Protein AF-X1G3P7-F1 (afdb_monomer_lite)

Radius of gyration: 12.85 Å; chains: 1; bounding box: 29×20×36 Å

Structure (mmCIF, N/CA/C/O backbone):
data_AF-X1G3P7-F1
#
_entry.id   AF-X1G3P7-F1
#
loop_
_atom_site.group_PDB
_atom_site.id
_atom_site.type_symbol
_atom_site.label_atom_id
_atom_site.label_alt_id
_atom_site.label_comp_id
_atom_site.label_asym_id
_atom_site.label_entity_id
_atom_site.label_seq_id
_atom_site.pdbx_PDB_ins_code
_atom_site.Cartn_x
_atom_site.Cartn_y
_atom_site.Cartn_z
_atom_site.occupancy
_atom_site.B_iso_or_equiv
_atom_site.auth_seq_id
_atom_site.auth_comp_id
_atom_site.auth_asym_id
_atom_site.auth_atom_id
_atom_site.pdbx_PDB_model_num
ATOM 1 N N . ARG A 1 1 ? -9.871 9.837 11.359 1.00 61.28 1 ARG A N 1
ATOM 2 C CA . ARG A 1 1 ? -8.937 10.902 10.909 1.00 61.28 1 ARG A CA 1
ATOM 3 C C . ARG A 1 1 ? -7.609 10.281 10.476 1.00 61.28 1 ARG A C 1
ATOM 5 O O . ARG A 1 1 ? -7.071 10.697 9.459 1.00 61.28 1 ARG A O 1
ATOM 12 N N . ASP A 1 2 ? -7.180 9.218 11.156 1.00 82.56 2 ASP A N 1
ATOM 13 C CA . ASP A 1 2 ? -5.916 8.516 10.892 1.00 82.56 2 ASP A CA 1
ATOM 14 C C . ASP A 1 2 ? -5.923 7.699 9.595 1.00 82.56 2 ASP A C 1
ATOM 16 O O . ASP A 1 2 ? -4.932 7.697 8.880 1.00 82.56 2 ASP A O 1
ATOM 20 N N . LEU A 1 3 ? -7.065 7.118 9.204 1.00 88.12 3 LEU A N 1
ATOM 21 C CA . LEU A 1 3 ? -7.175 6.372 7.942 1.00 88.12 3 LEU A CA 1
ATOM 22 C C . LEU A 1 3 ? -6.911 7.251 6.705 1.00 88.12 3 LEU A C 1
ATOM 24 O O . LEU A 1 3 ? -6.171 6.860 5.813 1.00 88.12 3 LEU A O 1
ATOM 28 N N . ILE A 1 4 ? -7.500 8.453 6.652 1.00 90.00 4 ILE A N 1
ATOM 29 C CA . ILE A 1 4 ? -7.309 9.389 5.528 1.00 90.00 4 ILE A CA 1
ATOM 30 C C . ILE A 1 4 ? -5.850 9.850 5.467 1.00 90.00 4 ILE A C 1
ATOM 32 O O . ILE A 1 4 ? -5.267 9.874 4.387 1.00 90.00 4 ILE A O 1
ATOM 36 N N . ARG A 1 5 ? -5.253 10.169 6.627 1.00 90.56 5 ARG A N 1
ATOM 37 C CA . ARG A 1 5 ? -3.826 10.502 6.721 1.00 90.56 5 ARG A CA 1
ATOM 38 C C . ARG A 1 5 ? -2.970 9.347 6.198 1.00 90.56 5 ARG A C 1
ATOM 40 O O . ARG A 1 5 ? -2.111 9.591 5.358 1.00 90.56 5 ARG A O 1
ATOM 47 N N . MET A 1 6 ? -3.235 8.113 6.629 1.00 91.69 6 MET A N 1
ATOM 48 C CA . MET A 1 6 ? -2.427 6.969 6.208 1.00 91.69 6 MET A CA 1
ATOM 49 C C . MET A 1 6 ? -2.571 6.625 4.737 1.00 91.69 6 MET A C 1
ATOM 51 O O . MET A 1 6 ? -1.563 6.330 4.109 1.00 91.69 6 MET A O 1
ATOM 55 N N . LYS A 1 7 ? -3.763 6.753 4.148 1.00 91.81 7 LYS A N 1
ATOM 56 C CA . LYS A 1 7 ? -3.913 6.631 2.690 1.00 91.81 7 LYS A CA 1
ATOM 57 C C . LYS A 1 7 ? -2.991 7.604 1.951 1.00 91.81 7 LYS A C 1
ATOM 59 O O . LYS A 1 7 ? -2.366 7.212 0.974 1.00 91.81 7 LYS A O 1
ATOM 64 N N . GLY A 1 8 ? -2.874 8.841 2.440 1.00 91.06 8 GLY A N 1
ATOM 65 C CA . GLY A 1 8 ? -1.962 9.844 1.886 1.00 91.06 8 GLY A CA 1
ATOM 66 C C . GLY A 1 8 ? -0.486 9.460 2.020 1.00 91.06 8 GLY A C 1
ATOM 67 O O . GLY A 1 8 ? 0.228 9.476 1.025 1.00 91.06 8 GLY A O 1
ATOM 68 N N . VAL A 1 9 ? -0.046 9.068 3.222 1.00 91.12 9 VAL A N 1
ATOM 69 C CA . VAL A 1 9 ? 1.350 8.656 3.480 1.00 91.12 9 VAL A CA 1
ATOM 70 C C . VAL A 1 9 ? 1.742 7.461 2.610 1.00 91.12 9 VAL A C 1
ATOM 72 O O . VAL A 1 9 ? 2.746 7.517 1.914 1.00 91.12 9 VAL A O 1
ATOM 75 N N . VAL A 1 10 ? 0.914 6.415 2.582 1.00 90.12 10 VAL A N 1
ATOM 76 C CA . VAL A 1 10 ? 1.183 5.195 1.807 1.00 90.12 10 VAL A CA 1
ATOM 77 C C . VAL A 1 10 ? 1.194 5.471 0.303 1.00 90.12 10 VAL A C 1
ATOM 79 O O . VAL A 1 10 ? 2.044 4.949 -0.409 1.00 90.12 10 VAL A O 1
ATOM 82 N N . THR A 1 11 ? 0.288 6.326 -0.186 1.00 90.62 11 THR A N 1
ATOM 83 C CA . THR A 1 11 ? 0.305 6.744 -1.597 1.00 90.62 11 THR A CA 1
ATOM 84 C C . THR A 1 11 ? 1.613 7.461 -1.939 1.00 90.62 11 THR A C 1
ATOM 86 O O . THR A 1 11 ? 2.160 7.209 -3.006 1.00 90.62 11 THR A O 1
ATOM 89 N N . SER A 1 12 ? 2.140 8.307 -1.042 1.00 90.44 12 SER A N 1
ATOM 90 C CA . SER A 1 12 ? 3.440 8.965 -1.245 1.00 90.44 12 SER A CA 1
ATOM 91 C C . SER A 1 12 ? 4.575 7.952 -1.324 1.00 90.44 12 SER A C 1
ATOM 93 O O . SER A 1 12 ? 5.304 7.972 -2.303 1.00 90.44 12 SER A O 1
ATOM 95 N N . GLU A 1 13 ? 4.673 7.016 -0.372 1.00 88.88 13 GLU A N 1
ATOM 96 C CA . GLU A 1 13 ? 5.748 6.007 -0.363 1.00 88.88 13 GLU A CA 1
ATOM 97 C C . GLU A 1 13 ? 5.762 5.172 -1.656 1.00 88.88 13 GLU A C 1
ATOM 99 O O . GLU A 1 13 ? 6.826 4.879 -2.196 1.00 88.88 13 GLU A O 1
ATOM 104 N N . ILE A 1 14 ? 4.585 4.823 -2.191 1.00 87.81 14 ILE A N 1
ATOM 105 C CA . ILE A 1 14 ? 4.468 4.085 -3.459 1.00 87.81 14 ILE A CA 1
ATOM 106 C C . ILE A 1 14 ? 4.944 4.931 -4.645 1.00 87.81 14 ILE A C 1
ATOM 108 O O . ILE A 1 14 ? 5.633 4.419 -5.527 1.00 87.81 14 ILE A O 1
ATOM 112 N N . VAL A 1 15 ? 4.583 6.216 -4.682 1.00 87.06 15 VAL A N 1
ATOM 113 C CA . VAL A 1 15 ? 4.997 7.133 -5.755 1.00 87.06 15 VAL A CA 1
ATOM 114 C C . VAL A 1 15 ? 6.497 7.420 -5.684 1.00 87.06 15 VAL A C 1
ATOM 116 O O . VAL A 1 15 ? 7.160 7.390 -6.717 1.00 87.06 15 VAL A O 1
ATOM 119 N N . ASP A 1 16 ? 7.036 7.656 -4.490 1.00 86.94 16 ASP A N 1
ATOM 120 C CA . ASP A 1 16 ? 8.456 7.936 -4.272 1.00 86.94 16 ASP A CA 1
ATOM 121 C C . ASP A 1 16 ? 9.313 6.726 -4.669 1.00 86.94 16 ASP A C 1
ATOM 123 O O . ASP A 1 16 ? 10.264 6.865 -5.439 1.00 86.94 16 ASP A O 1
ATOM 127 N N . ASN A 1 17 ? 8.912 5.518 -4.255 1.00 85.25 17 ASN A N 1
ATOM 128 C CA . ASN A 1 17 ? 9.569 4.288 -4.688 1.00 85.25 17 ASN A CA 1
ATOM 129 C C . ASN A 1 17 ? 9.506 4.102 -6.212 1.00 85.25 17 ASN A C 1
ATOM 131 O O . ASN A 1 17 ? 10.498 3.717 -6.825 1.00 85.25 17 ASN A O 1
ATOM 135 N N . TRP A 1 18 ? 8.372 4.421 -6.841 1.00 82.25 18 TRP A N 1
ATOM 136 C CA . TRP A 1 18 ? 8.254 4.348 -8.294 1.00 82.25 18 TRP A CA 1
ATOM 137 C C . TRP A 1 18 ? 9.180 5.336 -9.008 1.00 82.25 18 TRP A C 1
ATOM 139 O O . TRP A 1 18 ? 9.809 4.957 -9.996 1.00 82.25 18 TRP A O 1
ATOM 149 N N . ILE A 1 19 ? 9.302 6.577 -8.527 1.00 81.38 19 ILE A N 1
ATOM 150 C CA . ILE A 1 19 ? 10.247 7.560 -9.080 1.00 81.38 19 ILE A CA 1
ATOM 151 C C . ILE A 1 19 ? 11.673 7.003 -9.033 1.00 81.38 19 ILE A C 1
ATOM 153 O O . ILE A 1 19 ? 12.412 7.137 -10.007 1.00 81.38 19 ILE A O 1
ATOM 157 N N . ASP A 1 20 ? 12.049 6.335 -7.945 1.00 82.25 20 ASP A N 1
ATOM 158 C CA . ASP A 1 20 ? 13.362 5.702 -7.836 1.00 82.25 20 ASP A CA 1
ATOM 159 C C . ASP A 1 20 ? 13.519 4.516 -8.806 1.00 82.25 20 ASP A C 1
ATOM 161 O O . ASP A 1 20 ? 14.516 4.449 -9.522 1.00 82.25 20 ASP A O 1
ATOM 165 N N . GLU A 1 21 ? 12.525 3.628 -8.919 1.00 78.69 21 GLU A N 1
ATOM 166 C CA . GLU A 1 21 ? 12.561 2.474 -9.839 1.00 78.69 21 GLU A CA 1
ATOM 167 C C . GLU A 1 21 ? 12.549 2.864 -11.325 1.00 78.69 21 GLU A C 1
ATOM 169 O O . GLU A 1 21 ? 13.087 2.145 -12.173 1.00 78.69 21 GLU A O 1
ATOM 174 N N . SER A 1 22 ? 11.897 3.978 -11.660 1.00 76.81 22 SER A N 1
ATOM 175 C CA . SER A 1 22 ? 11.736 4.450 -13.038 1.00 76.81 22 SER A CA 1
ATOM 176 C C . SER A 1 22 ? 12.951 5.218 -13.557 1.00 76.81 22 SER A C 1
ATOM 178 O O . SER A 1 22 ? 13.132 5.301 -14.771 1.00 76.81 22 SER A O 1
ATOM 180 N N . ARG A 1 23 ? 13.835 5.712 -12.678 1.00 76.19 23 ARG A N 1
ATOM 181 C CA . ARG A 1 23 ? 15.089 6.383 -13.079 1.00 76.19 23 ARG A CA 1
ATOM 182 C C . ARG A 1 23 ? 16.065 5.475 -13.825 1.00 76.19 23 ARG A C 1
ATOM 184 O O . ARG A 1 23 ? 16.858 5.987 -14.612 1.00 76.19 23 ARG A O 1
ATOM 191 N N . ASP A 1 24 ? 15.974 4.165 -13.613 1.00 72.00 24 ASP A N 1
ATOM 192 C CA . ASP A 1 24 ? 16.905 3.175 -14.161 1.00 72.00 24 ASP A CA 1
ATOM 193 C C . ASP A 1 24 ? 16.336 2.386 -15.364 1.00 72.00 24 ASP A C 1
ATOM 195 O O . ASP A 1 24 ? 16.972 1.439 -15.835 1.00 72.00 24 ASP A O 1
ATOM 199 N N . ARG A 1 25 ? 15.144 2.739 -15.878 1.00 68.50 25 ARG A N 1
ATOM 200 C CA . ARG A 1 25 ? 14.408 1.954 -16.893 1.00 68.50 25 ARG A CA 1
ATOM 201 C C . ARG A 1 25 ? 14.178 2.684 -18.226 1.00 68.50 25 ARG A C 1
ATOM 203 O O . ARG A 1 25 ? 14.075 3.905 -18.274 1.00 68.50 25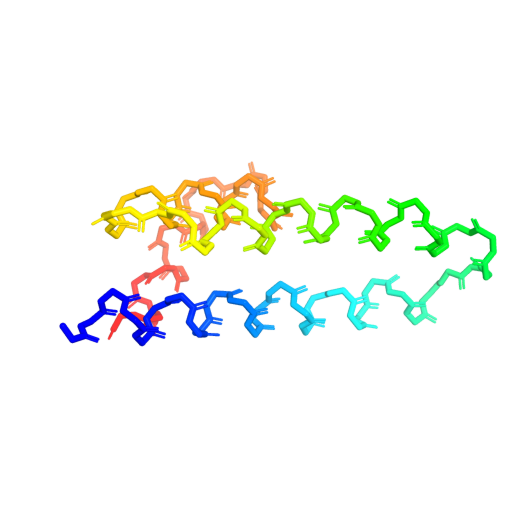 ARG A O 1
ATOM 210 N N . GLU A 1 26 ? 14.064 1.911 -19.315 1.00 66.75 26 GLU A N 1
ATOM 211 C CA . GLU A 1 26 ? 13.682 2.398 -20.654 1.00 66.75 26 GLU A CA 1
ATOM 212 C C . GLU A 1 26 ? 12.163 2.663 -20.753 1.00 66.75 26 GLU A C 1
ATOM 214 O O . GLU A 1 26 ? 11.361 1.974 -20.120 1.00 66.75 26 GLU A O 1
ATOM 219 N N . GLU A 1 27 ? 11.771 3.645 -21.573 1.00 59.41 27 GLU A N 1
ATOM 220 C CA . GLU A 1 27 ? 10.428 4.257 -21.634 1.00 59.41 27 GLU A CA 1
ATOM 221 C C . GLU A 1 27 ? 9.276 3.252 -21.859 1.00 59.41 27 GLU A C 1
ATOM 223 O O . GLU A 1 27 ? 8.261 3.325 -21.174 1.00 59.41 27 GLU A O 1
ATOM 228 N N . GLU A 1 28 ? 9.454 2.239 -22.717 1.00 56.12 28 GLU A N 1
ATOM 229 C CA . GLU A 1 28 ? 8.447 1.190 -22.995 1.00 56.12 28 GLU A CA 1
ATOM 230 C C . GLU A 1 28 ? 8.126 0.300 -21.779 1.00 56.12 28 GLU A C 1
ATOM 232 O O . GLU A 1 28 ? 7.058 -0.304 -21.698 1.00 56.12 28 GLU A O 1
ATOM 237 N N . SER A 1 29 ? 9.035 0.220 -20.804 1.00 65.00 29 SER A N 1
ATOM 238 C CA . SER A 1 29 ? 8.812 -0.552 -19.576 1.00 65.00 29 SER A CA 1
ATOM 239 C C . SER A 1 29 ? 8.064 0.230 -18.491 1.00 65.00 29 SER A C 1
ATOM 241 O O . SER A 1 29 ? 7.688 -0.354 -17.474 1.00 65.00 29 SER A O 1
ATOM 243 N N . LEU A 1 30 ? 7.834 1.533 -18.697 1.00 67.75 30 LEU A N 1
ATOM 244 C CA . LEU A 1 30 ? 7.168 2.398 -17.726 1.00 67.75 30 LEU A CA 1
ATOM 245 C C . LEU A 1 30 ? 5.642 2.273 -17.780 1.00 67.75 30 LEU A C 1
ATOM 247 O O . LEU A 1 30 ? 5.020 2.321 -16.724 1.00 67.75 30 LEU A O 1
ATOM 251 N N . ASP A 1 31 ? 5.043 2.042 -18.951 1.00 73.81 31 ASP A N 1
ATOM 252 C CA . ASP A 1 31 ? 3.578 1.966 -19.093 1.00 73.81 31 ASP A CA 1
ATOM 253 C C . ASP A 1 31 ? 2.968 0.822 -18.264 1.00 73.81 31 ASP A C 1
ATOM 255 O O . ASP A 1 31 ? 2.019 1.036 -17.509 1.00 73.81 31 ASP A O 1
ATOM 259 N N . GLY A 1 32 ? 3.559 -0.378 -18.318 1.00 74.06 32 GLY A N 1
ATOM 260 C CA . GLY A 1 32 ? 3.106 -1.516 -17.505 1.00 74.06 32 GLY A CA 1
ATOM 261 C C . GLY A 1 32 ? 3.293 -1.294 -15.998 1.00 74.06 32 GLY A C 1
ATOM 262 O O . GLY A 1 32 ? 2.451 -1.694 -15.199 1.00 74.06 32 GLY A O 1
ATOM 263 N N . LEU A 1 33 ? 4.357 -0.588 -15.601 1.00 74.19 33 LEU A N 1
ATOM 264 C CA . LEU A 1 33 ? 4.580 -0.213 -14.201 1.00 74.19 33 LEU A CA 1
ATOM 265 C C . LEU A 1 33 ? 3.563 0.832 -13.725 1.00 74.19 33 LEU A C 1
ATOM 267 O O . LEU A 1 33 ? 3.107 0.766 -12.586 1.00 74.19 33 LEU A O 1
ATOM 271 N N . VAL A 1 34 ? 3.183 1.785 -14.578 1.00 80.12 34 VAL A N 1
ATOM 272 C CA . VAL A 1 34 ? 2.170 2.798 -14.250 1.00 80.12 34 VAL A CA 1
ATOM 273 C C . VAL A 1 34 ? 0.814 2.145 -13.986 1.00 80.12 34 VAL A C 1
ATOM 275 O O . VAL A 1 34 ? 0.154 2.512 -13.010 1.00 80.12 34 VAL A O 1
ATOM 278 N N . GLU A 1 35 ? 0.402 1.175 -14.808 1.00 82.75 35 GLU A N 1
ATOM 279 C CA . GLU A 1 35 ? -0.858 0.448 -14.606 1.00 82.75 35 GLU A CA 1
ATOM 280 C C . GLU A 1 35 ? -0.878 -0.308 -13.271 1.00 82.75 35 GLU A C 1
ATOM 282 O O . GLU A 1 35 ? -1.812 -0.126 -12.482 1.00 82.75 35 GLU A O 1
ATOM 287 N N . ASP A 1 36 ? 0.179 -1.066 -12.967 1.00 82.12 36 ASP A N 1
ATOM 288 C CA . ASP A 1 36 ? 0.298 -1.806 -11.705 1.00 82.12 36 ASP A CA 1
ATOM 289 C C . ASP A 1 36 ? 0.250 -0.864 -10.490 1.00 82.12 36 ASP A C 1
ATOM 291 O O . ASP A 1 36 ? -0.467 -1.106 -9.515 1.00 82.12 36 ASP A O 1
ATOM 295 N N . ARG A 1 37 ? 0.970 0.265 -10.539 1.00 81.81 37 ARG A N 1
ATOM 296 C CA . ARG A 1 37 ? 1.002 1.240 -9.433 1.00 81.81 37 ARG A CA 1
ATOM 297 C C . ARG A 1 37 ? -0.340 1.959 -9.262 1.00 81.81 37 ARG A C 1
ATOM 299 O O . ARG A 1 37 ? -0.771 2.189 -8.129 1.00 81.81 37 ARG A O 1
ATOM 306 N N . MET A 1 38 ? -1.043 2.260 -10.354 1.00 87.31 38 MET A N 1
ATOM 307 C CA . MET A 1 38 ? -2.399 2.814 -10.296 1.00 87.31 38 MET A CA 1
ATOM 308 C C . MET A 1 38 ? -3.405 1.832 -9.684 1.00 87.31 38 MET A C 1
ATOM 310 O O . MET A 1 38 ? -4.311 2.273 -8.968 1.00 87.31 38 MET A O 1
ATOM 314 N N . ASP A 1 39 ? -3.257 0.521 -9.900 1.00 89.94 39 ASP A N 1
ATOM 315 C CA . ASP A 1 39 ? -4.086 -0.484 -9.222 1.00 89.94 39 ASP A CA 1
ATOM 316 C C . ASP A 1 39 ? -3.884 -0.441 -7.701 1.00 89.94 39 ASP A C 1
ATOM 318 O O . ASP A 1 39 ? -4.857 -0.341 -6.945 1.00 89.94 39 ASP A O 1
ATOM 322 N N . TYR A 1 40 ? -2.632 -0.389 -7.240 1.00 88.25 40 TYR A N 1
ATOM 323 C CA . TYR A 1 40 ? -2.316 -0.265 -5.815 1.00 88.25 40 TYR A CA 1
ATOM 324 C C . TYR A 1 40 ? -2.921 0.996 -5.179 1.00 88.25 40 TYR A C 1
ATOM 326 O O . TYR A 1 40 ? -3.586 0.909 -4.140 1.00 88.25 40 TYR A O 1
ATOM 334 N N . ILE A 1 41 ? -2.784 2.158 -5.825 1.00 89.38 41 ILE A N 1
ATOM 335 C CA . ILE A 1 41 ? -3.382 3.419 -5.351 1.00 89.38 41 ILE A CA 1
ATOM 336 C C . ILE A 1 41 ? -4.915 3.313 -5.308 1.00 89.38 41 ILE A C 1
ATOM 338 O O . ILE A 1 41 ? -5.554 3.708 -4.323 1.00 89.38 41 ILE A O 1
ATOM 342 N N . ASN A 1 42 ? -5.527 2.721 -6.337 1.00 91.44 42 ASN A N 1
ATOM 343 C CA . ASN A 1 42 ? -6.968 2.492 -6.374 1.00 91.44 42 ASN A CA 1
ATOM 344 C C . ASN A 1 42 ? -7.433 1.565 -5.245 1.00 91.44 42 ASN A C 1
ATOM 346 O O . ASN A 1 42 ? -8.471 1.832 -4.630 1.00 91.44 42 ASN A O 1
ATOM 350 N N . ARG A 1 43 ? -6.680 0.508 -4.929 1.00 92.75 43 ARG A N 1
ATOM 351 C CA . ARG A 1 43 ? -6.969 -0.396 -3.806 1.00 92.75 43 ARG A CA 1
ATOM 352 C C . ARG A 1 43 ? -6.894 0.345 -2.467 1.00 92.75 43 ARG A C 1
ATOM 354 O O . ARG A 1 43 ? -7.858 0.286 -1.705 1.00 92.75 43 ARG A O 1
ATOM 361 N N . ILE A 1 44 ? -5.849 1.144 -2.230 1.00 92.50 44 ILE A N 1
ATOM 362 C CA . ILE A 1 44 ? -5.693 1.970 -1.013 1.00 92.50 44 ILE A CA 1
ATOM 363 C C . ILE A 1 44 ? -6.864 2.937 -0.837 1.00 92.50 44 ILE A C 1
A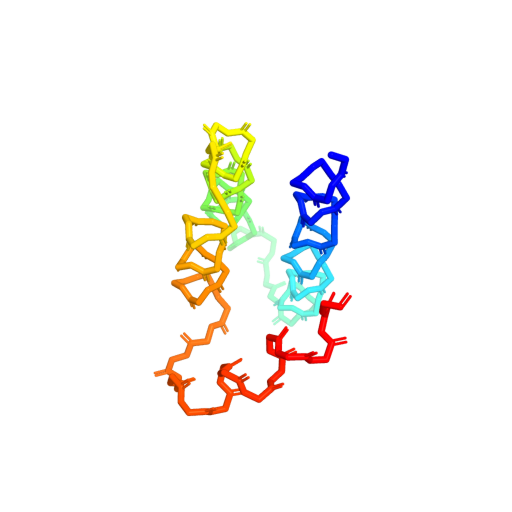TOM 365 O O . ILE A 1 44 ? -7.385 3.111 0.271 1.00 92.50 44 ILE A O 1
ATOM 369 N N . SER A 1 45 ? -7.326 3.551 -1.930 1.00 90.31 45 SER A N 1
ATOM 370 C CA . SER A 1 45 ? -8.454 4.485 -1.889 1.00 90.31 45 SER A CA 1
ATOM 371 C C . SER A 1 45 ? -9.731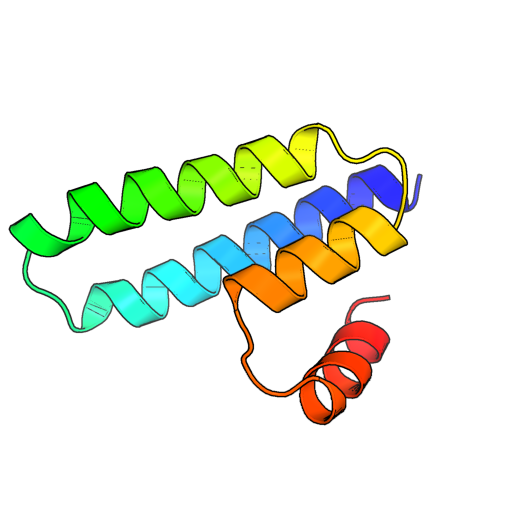 3.834 -1.334 1.00 90.31 45 SER A C 1
ATOM 373 O O . SER A 1 45 ? -10.494 4.493 -0.619 1.00 90.31 45 SER A O 1
ATOM 375 N N . LYS A 1 46 ? -9.912 2.525 -1.558 1.00 93.25 46 LYS A N 1
ATOM 376 C CA . LYS A 1 46 ? -11.081 1.731 -1.146 1.00 93.25 46 LYS A CA 1
ATOM 377 C C . LYS A 1 46 ? -10.957 1.107 0.248 1.00 93.25 46 LYS A C 1
ATOM 379 O O . LYS A 1 46 ? -11.973 0.675 0.787 1.00 93.25 46 LYS A O 1
ATOM 384 N N . CYS A 1 47 ? -9.769 1.094 0.859 1.00 93.06 47 CYS A N 1
ATOM 385 C CA . CYS A 1 47 ? -9.578 0.514 2.192 1.00 93.06 47 CYS A CA 1
ATOM 386 C C . CYS A 1 47 ? -10.442 1.191 3.254 1.00 93.06 47 CYS A C 1
ATOM 388 O O . CYS A 1 47 ? -10.619 2.414 3.254 1.00 93.06 47 CYS A O 1
ATOM 390 N N . SER A 1 48 ? -10.930 0.398 4.199 1.00 93.88 48 SER A N 1
ATOM 391 C CA . SER A 1 48 ? -11.735 0.852 5.334 1.00 93.88 48 SER A CA 1
ATOM 392 C C . SER A 1 48 ? -10.982 0.746 6.663 1.00 93.88 48 SER A C 1
ATOM 394 O O . SER A 1 48 ? -11.403 1.344 7.653 1.00 93.88 48 SER A O 1
ATOM 396 N N . THR A 1 49 ? -9.850 0.039 6.686 1.00 93.62 49 THR A N 1
ATOM 397 C CA . THR A 1 49 ? -9.043 -0.219 7.885 1.00 93.62 49 THR A CA 1
ATOM 398 C C . THR A 1 49 ? -7.555 0.061 7.658 1.00 93.62 49 THR A C 1
ATOM 400 O O . THR A 1 49 ? -7.080 0.098 6.522 1.00 93.62 49 THR A O 1
ATOM 403 N N . LEU A 1 50 ? -6.813 0.292 8.748 1.00 91.69 50 LEU A N 1
ATOM 404 C CA . LEU A 1 50 ? -5.356 0.456 8.689 1.00 91.69 50 LEU A CA 1
ATOM 405 C C . LEU A 1 50 ? -4.657 -0.855 8.318 1.00 91.69 50 LEU A C 1
ATOM 407 O O . LEU A 1 50 ? -3.681 -0.810 7.579 1.00 91.69 50 LEU A O 1
ATOM 411 N N . GLU A 1 51 ? -5.184 -1.999 8.763 1.00 92.44 51 GLU A N 1
ATOM 412 C CA . GLU A 1 51 ? -4.673 -3.325 8.396 1.00 92.44 51 GLU A CA 1
ATOM 413 C C . GLU A 1 51 ? -4.736 -3.553 6.879 1.00 92.44 51 GLU A C 1
ATOM 415 O O . GLU A 1 51 ? -3.751 -3.964 6.283 1.00 92.44 51 GLU A O 1
ATOM 420 N N . GLU A 1 52 ? -5.843 -3.207 6.212 1.00 93.62 52 GLU A N 1
ATOM 421 C CA . GLU A 1 52 ? -5.929 -3.333 4.747 1.00 93.62 52 GLU A CA 1
ATOM 422 C C . GLU A 1 52 ? -4.905 -2.444 4.026 1.00 93.62 52 GLU A C 1
ATOM 424 O O . GLU A 1 52 ? -4.327 -2.851 3.023 1.00 93.62 52 GLU A O 1
ATOM 429 N N . ILE A 1 53 ? -4.668 -1.226 4.525 1.00 92.62 53 ILE A N 1
ATOM 430 C CA . ILE A 1 53 ? -3.655 -0.317 3.962 1.00 92.62 53 ILE A CA 1
ATOM 431 C C . ILE A 1 53 ? -2.250 -0.900 4.153 1.00 92.62 53 ILE A C 1
ATOM 433 O O . ILE A 1 53 ? -1.434 -0.842 3.237 1.00 92.62 53 ILE A O 1
ATOM 437 N N . LYS A 1 54 ? -1.990 -1.471 5.332 1.00 92.56 54 LYS A N 1
ATOM 438 C CA . LYS A 1 54 ? -0.728 -2.110 5.698 1.00 92.56 54 LYS A CA 1
ATOM 439 C C . LYS A 1 54 ? -0.402 -3.280 4.771 1.00 92.56 54 LYS A C 1
ATOM 441 O O . LYS A 1 54 ? 0.687 -3.313 4.210 1.00 92.56 54 LYS A O 1
ATOM 446 N N . GLU A 1 55 ? -1.351 -4.193 4.570 1.00 92.62 55 GLU A N 1
ATOM 447 C CA . GLU A 1 55 ? -1.152 -5.354 3.693 1.00 92.62 55 GLU A CA 1
ATOM 448 C C . GLU A 1 55 ? -0.919 -4.931 2.238 1.00 92.62 55 GLU A C 1
ATOM 450 O O . GLU A 1 55 ? -0.037 -5.466 1.578 1.00 92.62 55 GLU A O 1
ATOM 455 N N . ILE A 1 56 ? -1.631 -3.910 1.747 1.00 90.81 56 ILE A N 1
ATOM 456 C CA . ILE A 1 56 ? -1.405 -3.408 0.386 1.00 90.81 56 ILE A CA 1
ATOM 457 C C . ILE A 1 56 ? -0.015 -2.781 0.230 1.00 90.81 56 ILE A C 1
ATOM 459 O O . ILE A 1 56 ? 0.633 -2.984 -0.795 1.00 90.81 56 ILE A O 1
ATOM 463 N N . LEU A 1 57 ? 0.445 -2.011 1.220 1.00 90.06 57 LEU A N 1
ATOM 464 C CA . LEU A 1 57 ? 1.787 -1.432 1.184 1.00 90.06 57 LEU A CA 1
ATOM 465 C C . LEU A 1 57 ? 2.864 -2.524 1.193 1.00 90.06 57 LEU A C 1
ATOM 467 O O . LEU A 1 57 ? 3.838 -2.414 0.451 1.00 90.06 57 LEU A O 1
ATOM 471 N N . PHE A 1 58 ? 2.669 -3.575 1.997 1.00 91.12 58 PHE A N 1
ATOM 472 C CA . PHE A 1 58 ? 3.562 -4.731 2.031 1.00 91.12 58 PHE A CA 1
ATOM 473 C C . PHE A 1 58 ? 3.647 -5.394 0.658 1.00 91.12 58 PHE A C 1
ATOM 475 O O . PHE A 1 58 ? 4.735 -5.439 0.090 1.00 91.12 58 PHE A O 1
ATOM 4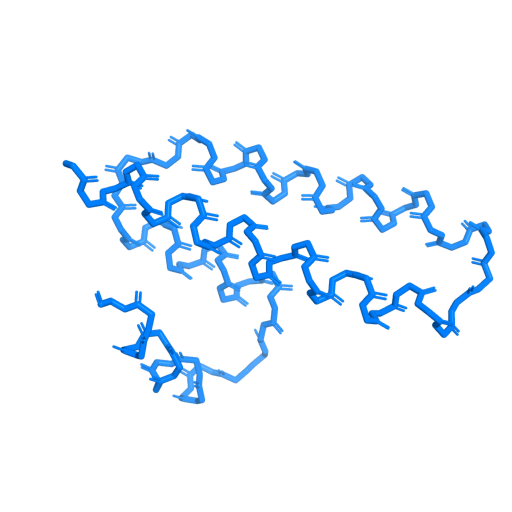82 N N . ASP A 1 59 ? 2.502 -5.793 0.095 1.00 88.50 59 ASP A N 1
ATOM 483 C CA . ASP A 1 59 ? 2.414 -6.428 -1.225 1.00 88.50 59 ASP A CA 1
ATOM 484 C C . ASP A 1 59 ? 3.079 -5.587 -2.329 1.00 88.50 59 ASP A C 1
ATOM 486 O O . ASP A 1 59 ? 3.639 -6.129 -3.282 1.00 88.50 59 ASP A O 1
ATOM 490 N N . CYS A 1 60 ? 2.996 -4.257 -2.219 1.00 84.25 60 CYS A N 1
ATOM 491 C CA . CYS A 1 60 ? 3.481 -3.341 -3.244 1.00 84.25 60 CYS A CA 1
ATOM 492 C C . CYS A 1 60 ? 4.999 -3.137 -3.215 1.00 84.25 60 CYS A C 1
ATOM 494 O O . CYS A 1 60 ? 5.602 -3.023 -4.286 1.00 84.25 60 CYS A O 1
ATOM 496 N N . LEU A 1 61 ? 5.593 -2.995 -2.025 1.00 83.00 61 LEU A N 1
ATOM 497 C CA . LEU A 1 61 ? 6.949 -2.455 -1.886 1.00 83.00 61 LEU A CA 1
ATOM 498 C C . LEU A 1 61 ? 7.962 -3.431 -1.300 1.00 83.00 61 LEU A C 1
ATOM 500 O O . LEU A 1 61 ? 9.146 -3.282 -1.594 1.00 83.00 61 LEU A O 1
ATOM 504 N N . TRP A 1 62 ? 7.554 -4.405 -0.483 1.00 85.12 62 TRP A N 1
ATOM 505 C CA . TRP A 1 62 ? 8.514 -5.211 0.271 1.00 85.12 62 TRP A CA 1
ATOM 506 C C . TRP A 1 62 ? 8.246 -6.710 0.154 1.00 85.12 62 TRP A C 1
ATOM 508 O O . TRP A 1 62 ? 7.120 -7.186 0.155 1.00 85.12 62 TRP A O 1
ATOM 518 N N . SER A 1 63 ? 9.331 -7.478 0.100 1.00 85.44 63 SER A N 1
ATOM 519 C CA . SER A 1 63 ? 9.302 -8.943 0.112 1.00 85.44 63 SER A CA 1
ATOM 520 C C . SER A 1 63 ? 9.600 -9.538 1.493 1.00 85.44 63 SER A C 1
ATOM 522 O O . SER A 1 63 ? 9.403 -10.733 1.701 1.00 85.44 63 SER A O 1
ATOM 524 N N . ASP A 1 64 ? 10.098 -8.721 2.426 1.00 91.44 64 ASP A N 1
ATOM 525 C CA . ASP A 1 64 ? 10.459 -9.121 3.787 1.00 91.44 64 ASP A CA 1
ATOM 526 C C . ASP A 1 64 ? 9.484 -8.511 4.798 1.00 91.44 64 ASP A C 1
ATOM 528 O O . ASP A 1 64 ? 9.387 -7.289 4.947 1.00 91.44 64 ASP A O 1
ATOM 532 N N . ARG A 1 65 ? 8.742 -9.378 5.493 1.00 91.44 65 ARG A N 1
ATOM 533 C CA . ARG A 1 65 ? 7.713 -8.965 6.450 1.00 91.44 65 ARG A CA 1
ATOM 534 C C . ARG A 1 65 ? 8.299 -8.419 7.750 1.00 91.44 65 ARG A C 1
ATOM 536 O O . ARG A 1 65 ? 7.660 -7.591 8.386 1.00 91.44 65 ARG A O 1
ATOM 543 N N . GLU A 1 66 ? 9.478 -8.859 8.170 1.00 92.00 66 GLU A N 1
ATOM 544 C CA . GLU A 1 66 ? 10.066 -8.405 9.430 1.00 92.00 66 GLU A CA 1
ATOM 545 C C . GLU A 1 66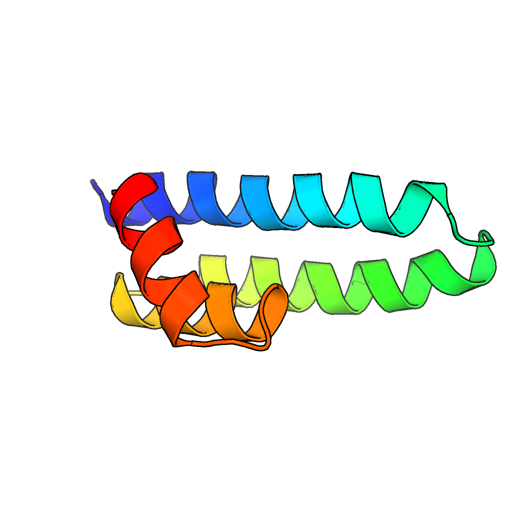 ? 10.561 -6.964 9.296 1.00 92.00 66 GLU A C 1
ATOM 547 O O . GLU A 1 66 ? 10.135 -6.096 10.062 1.00 92.00 66 GLU A O 1
ATOM 552 N N . MET A 1 67 ? 11.329 -6.686 8.237 1.00 90.69 67 MET A N 1
ATOM 553 C CA . MET A 1 67 ? 11.708 -5.316 7.874 1.00 90.69 67 MET A CA 1
ATOM 554 C C . MET A 1 67 ? 10.474 -4.441 7.639 1.00 90.69 67 MET A C 1
ATOM 556 O O . MET A 1 67 ? 10.469 -3.259 8.000 1.00 90.69 67 MET A O 1
ATOM 560 N N . PHE A 1 68 ? 9.402 -5.033 7.090 1.00 93.00 68 PHE A N 1
ATOM 561 C CA . PHE A 1 68 ? 8.153 -4.314 6.894 1.00 93.00 68 PHE A CA 1
ATOM 562 C C . PHE A 1 68 ? 7.573 -3.764 8.182 1.00 93.00 68 PHE A C 1
AT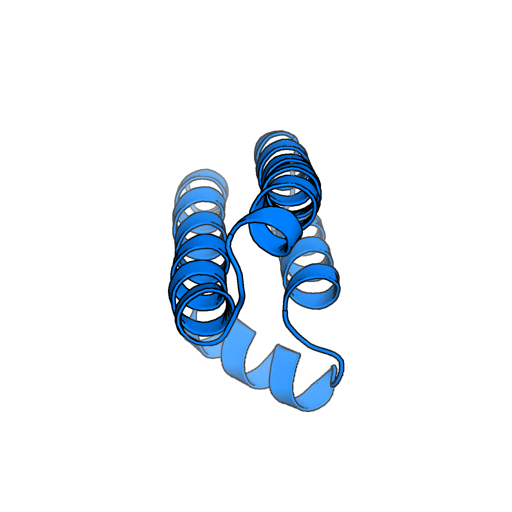OM 564 O O . PHE A 1 68 ? 7.231 -2.587 8.291 1.00 93.00 68 PHE A O 1
ATOM 571 N N . GLU A 1 69 ? 7.440 -4.634 9.170 1.00 92.31 69 GLU A N 1
ATOM 572 C CA . GLU A 1 69 ? 6.795 -4.290 10.425 1.00 92.31 69 GLU A CA 1
ATOM 573 C C . GLU A 1 69 ? 7.585 -3.232 11.203 1.00 92.31 69 GLU A C 1
ATOM 575 O O . GLU A 1 69 ? 6.988 -2.451 11.945 1.00 92.31 69 GLU A O 1
ATOM 580 N N . GLU A 1 70 ? 8.908 -3.172 11.040 1.00 92.25 70 GLU A N 1
ATOM 581 C CA . GLU A 1 70 ? 9.734 -2.108 11.616 1.00 92.25 70 GLU A CA 1
ATOM 582 C C . GLU A 1 70 ? 9.447 -0.760 10.961 1.00 92.25 70 GLU A C 1
ATOM 584 O O . GLU A 1 70 ? 9.078 0.193 11.650 1.00 92.25 70 GLU A O 1
ATOM 589 N N . ARG A 1 71 ? 9.514 -0.692 9.631 1.00 87.69 71 ARG A N 1
ATOM 590 C CA . ARG A 1 71 ? 9.272 0.552 8.898 1.00 87.69 71 ARG A CA 1
ATOM 591 C C . ARG A 1 71 ? 7.818 1.021 9.010 1.00 87.69 71 ARG A C 1
ATOM 593 O O . ARG A 1 71 ? 7.567 2.217 9.124 1.00 87.69 71 ARG A O 1
ATOM 600 N N . TRP A 1 72 ? 6.851 0.105 9.074 1.00 89.69 72 TRP A N 1
ATOM 601 C CA . TRP A 1 72 ? 5.442 0.435 9.315 1.00 89.69 72 TRP A CA 1
ATOM 602 C C . TRP A 1 72 ? 5.223 1.139 10.659 1.00 89.69 72 TRP A C 1
ATOM 604 O O . TRP A 1 72 ? 4.433 2.079 10.736 1.00 89.69 72 TRP A O 1
ATOM 614 N N . LYS A 1 73 ? 5.944 0.736 11.715 1.00 89.50 73 LYS A N 1
ATOM 615 C CA . LYS A 1 73 ? 5.878 1.415 13.021 1.00 89.50 73 LYS A CA 1
ATOM 616 C C . LYS A 1 73 ? 6.392 2.853 12.956 1.00 89.50 73 LYS A C 1
ATOM 618 O O . LYS A 1 73 ? 5.900 3.679 13.712 1.00 89.50 73 LYS A O 1
ATOM 623 N N . GLU A 1 74 ? 7.349 3.153 12.077 1.00 87.69 74 GLU A N 1
ATOM 624 C CA . GLU A 1 74 ? 7.872 4.516 11.886 1.00 87.69 74 GLU A CA 1
ATOM 625 C C . GLU A 1 74 ? 6.887 5.438 11.149 1.00 87.69 74 GLU A C 1
ATOM 627 O O . GLU A 1 74 ? 6.966 6.659 11.286 1.00 87.69 74 GLU A O 1
ATOM 632 N N . LEU A 1 75 ? 5.968 4.868 10.363 1.00 81.94 75 LEU A N 1
ATOM 633 C CA . LEU A 1 75 ? 4.980 5.615 9.576 1.00 81.94 75 LEU A CA 1
ATOM 634 C C . LEU A 1 75 ? 3.735 6.036 10.387 1.00 81.94 75 LEU A C 1
ATOM 636 O O . LEU A 1 75 ? 2.987 6.906 9.926 1.00 81.94 75 LEU A O 1
ATOM 640 N N . LEU A 1 76 ? 3.503 5.433 11.562 1.00 77.19 76 LEU A N 1
ATOM 641 C CA . LEU A 1 76 ? 2.362 5.699 12.457 1.00 77.19 76 LEU A CA 1
ATOM 642 C C . LEU A 1 76 ? 2.636 6.879 13.408 1.00 77.19 76 LEU A C 1
ATOM 644 O O . LEU A 1 76 ? 1.856 7.871 13.362 1.00 77.19 76 LEU A O 1
#

Sequence (76 aa):
RDLIRMKGVVTSEIVDNWIDESRDREEESLDGLVEDRMDYINRISKCSTLEEIKEILFDCLWSDREMFEERWKELL

Foldseek 3Di:
DVLVVLLVVLLVVLVVVLVVVVVVDDPVVVVVVVVVSVVLNVQSVPDPDPVSSLVSSCVRPHPDVVVSVVVVVVSD

Secondary structure (DSSP, 8-state):
-HHHHHHHHHHHHHHHHHHHHHTTS-GGGHHHHHHHHHHHHHHHHH--SHHHHHHHHHHHH-S-HHHHHHHHHHH-

Organism: NCBI:txid412755

pLDDT: mean 85.18, std 8.85, range [56.12, 93.88]